Protein AF-A0ABD4VPP2-F1 (afdb_monomer_lite)

Foldseek 3Di:
DPWDWDDDPQWIWTRRDPAWIWIDHPNDIDIDGNVRVVVVVVVVVVVCCVPPDDCPPVNVVVVLVQLQVQCVVVVHPGRDPVSVVVVVVVVVVVVVVVVVPPPPDPPCPPVDDPDDDD

Sequence (118 aa):
MRPTKVIQDGIRITQEQPDNVVIEMNGSSITLTEENTELLRVMLYEAYRSKRWKRSRAEKSAKNKALWALAKAQGKKKPDAQTEKAYERMKEQAAEEISNIEIIIPDFQEMGIPDLLK

Organism: Bacteroides fragilis (NCBI:txid817)

Radius of gyration: 23.08 Å; chains: 1; bounding box: 46×49×55 Å

pLDDT: mean 74.8, std 16.5, range [36.06, 95.88]

Structure (mmCIF, N/CA/C/O backbone):
data_AF-A0ABD4VPP2-F1
#
_entry.id   AF-A0ABD4VPP2-F1
#
loop_
_atom_site.group_PDB
_atom_site.id
_atom_site.type_symbol
_atom_site.label_atom_id
_atom_site.label_alt_id
_atom_site.label_comp_id
_atom_site.label_asym_id
_atom_site.label_entity_id
_atom_site.label_seq_id
_atom_site.pdbx_PDB_ins_code
_atom_site.Cartn_x
_atom_site.Cartn_y
_atom_site.Cartn_z
_atom_site.occupancy
_atom_site.B_iso_or_equiv
_atom_site.auth_seq_id
_atom_site.auth_comp_id
_atom_site.auth_asym_id
_atom_site.auth_atom_id
_atom_site.pdbx_PDB_model_num
ATOM 1 N N . MET A 1 1 ? 6.295 12.264 -27.383 1.00 58.84 1 MET A N 1
ATOM 2 C CA . MET A 1 1 ? 6.091 12.230 -25.914 1.00 58.84 1 MET A CA 1
ATOM 3 C C . MET A 1 1 ? 7.080 13.176 -25.255 1.00 58.84 1 MET A C 1
ATOM 5 O O . MET A 1 1 ? 8.140 13.391 -25.826 1.00 58.84 1 MET A O 1
ATOM 9 N N . ARG A 1 2 ? 6.742 13.770 -24.102 1.00 61.38 2 ARG A N 1
ATOM 10 C CA . ARG A 1 2 ? 7.735 14.505 -23.303 1.00 61.38 2 ARG A CA 1
ATOM 11 C C . ARG A 1 2 ? 8.579 13.490 -22.526 1.00 61.38 2 ARG A C 1
ATOM 13 O O . ARG A 1 2 ? 7.990 12.530 -22.026 1.00 61.38 2 ARG A O 1
ATOM 20 N N . PRO A 1 3 ? 9.900 13.685 -22.420 1.00 68.94 3 PRO A N 1
ATOM 21 C CA . PRO A 1 3 ? 10.734 12.817 -21.606 1.00 68.94 3 PRO A CA 1
ATOM 22 C C . PRO A 1 3 ? 10.271 12.866 -20.145 1.00 68.94 3 PRO A C 1
ATOM 24 O O . PRO A 1 3 ? 9.981 13.943 -19.615 1.00 68.94 3 PRO A O 1
ATOM 27 N N . THR A 1 4 ? 10.166 11.699 -19.509 1.00 78.31 4 THR A N 1
ATOM 28 C CA . THR A 1 4 ? 9.710 11.568 -18.118 1.00 78.31 4 THR A CA 1
ATOM 29 C C . THR A 1 4 ? 10.905 11.293 -17.221 1.00 78.31 4 THR A C 1
ATOM 31 O O . THR A 1 4 ? 11.699 10.395 -17.490 1.00 78.31 4 THR A O 1
ATOM 34 N N . LYS A 1 5 ? 11.037 12.068 -16.143 1.00 84.19 5 LYS A N 1
ATOM 35 C CA . LYS A 1 5 ? 12.087 11.895 -15.141 1.00 84.19 5 LYS A CA 1
ATOM 36 C C . LYS A 1 5 ? 11.463 11.893 -13.755 1.00 84.19 5 LYS A C 1
ATOM 38 O O . LYS A 1 5 ? 10.820 12.865 -13.368 1.00 84.19 5 LYS A O 1
ATOM 43 N N . VAL A 1 6 ? 11.667 10.807 -13.021 1.00 80.62 6 VAL A N 1
ATOM 44 C CA . VAL A 1 6 ? 11.168 10.618 -11.656 1.00 80.62 6 VAL A CA 1
ATOM 45 C C . VAL A 1 6 ? 12.353 10.274 -10.764 1.00 80.62 6 VAL A C 1
ATOM 47 O O . VAL A 1 6 ? 13.184 9.450 -11.133 1.00 80.62 6 VAL A O 1
ATOM 50 N N . ILE A 1 7 ? 12.458 10.929 -9.609 1.00 85.06 7 ILE A N 1
ATOM 51 C CA . ILE A 1 7 ? 13.483 10.643 -8.600 1.00 85.06 7 ILE A CA 1
ATOM 52 C C . ILE A 1 7 ? 12.769 10.459 -7.270 1.00 85.06 7 ILE A C 1
ATOM 54 O O . ILE A 1 7 ? 12.064 11.364 -6.825 1.00 85.06 7 ILE A O 1
ATOM 58 N N . GLN A 1 8 ? 12.947 9.298 -6.653 1.00 75.44 8 GLN A N 1
ATOM 59 C CA . GLN A 1 8 ? 12.331 8.971 -5.376 1.00 75.44 8 GLN A CA 1
ATOM 60 C C . GLN A 1 8 ? 13.184 7.938 -4.632 1.00 75.44 8 GLN A C 1
ATOM 62 O O . GLN A 1 8 ? 13.629 6.970 -5.233 1.00 75.44 8 GLN A O 1
ATOM 67 N N . ASP A 1 9 ? 13.40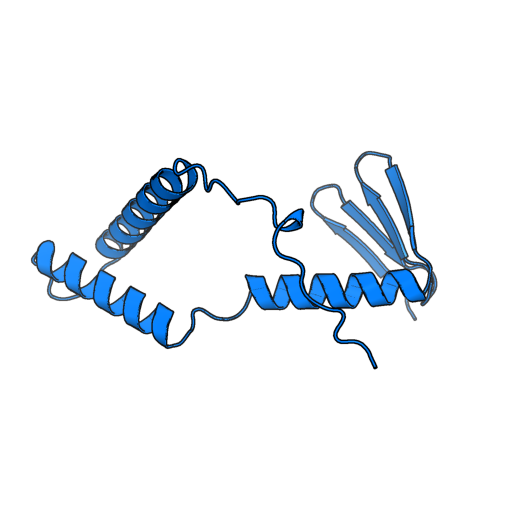6 8.143 -3.330 1.00 80.94 9 ASP A N 1
ATOM 68 C CA . ASP A 1 9 ? 14.045 7.169 -2.428 1.00 80.94 9 ASP A CA 1
ATOM 69 C C . ASP A 1 9 ? 15.399 6.617 -2.932 1.00 80.94 9 ASP A C 1
ATOM 71 O O . ASP A 1 9 ? 15.718 5.444 -2.768 1.00 80.94 9 ASP A O 1
ATOM 75 N N . GLY A 1 10 ? 16.208 7.468 -3.578 1.00 78.50 10 GLY A N 1
ATOM 76 C CA . GLY A 1 10 ? 17.509 7.079 -4.146 1.00 78.50 10 GLY A CA 1
ATOM 77 C C . GLY A 1 10 ? 17.432 6.333 -5.485 1.00 78.50 10 GLY A C 1
ATOM 78 O O . GLY A 1 10 ? 18.469 5.973 -6.041 1.00 78.50 10 GLY A O 1
ATOM 79 N N . ILE A 1 11 ? 16.227 6.147 -6.024 1.00 81.31 11 ILE A N 1
ATOM 80 C CA . ILE A 1 11 ? 15.962 5.570 -7.340 1.00 81.31 11 ILE A CA 1
ATOM 81 C C . ILE A 1 11 ? 15.663 6.703 -8.321 1.00 81.31 11 ILE A C 1
ATOM 83 O O . ILE A 1 11 ? 14.821 7.570 -8.066 1.00 81.31 11 ILE A O 1
ATOM 87 N N . ARG A 1 12 ? 16.336 6.696 -9.470 1.00 86.00 12 ARG A N 1
ATOM 88 C CA 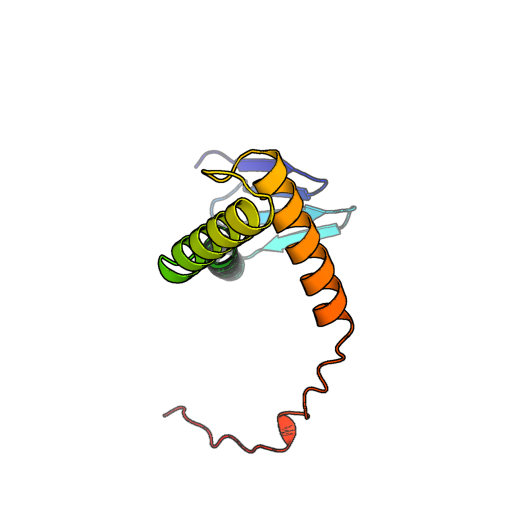. ARG A 1 12 ? 16.089 7.623 -10.574 1.00 86.00 12 ARG A CA 1
ATOM 89 C C . ARG A 1 12 ? 15.623 6.850 -11.798 1.00 86.00 12 ARG A C 1
ATOM 91 O O . ARG A 1 12 ? 16.295 5.939 -12.256 1.00 86.00 12 ARG A O 1
ATOM 98 N N . ILE A 1 13 ? 14.476 7.246 -12.334 1.00 86.06 13 ILE A N 1
ATOM 99 C CA . ILE A 1 13 ? 13.879 6.667 -13.535 1.00 86.06 13 ILE A CA 1
ATOM 100 C C . ILE A 1 13 ? 13.841 7.747 -14.608 1.00 86.06 13 ILE A C 1
ATOM 102 O O . ILE A 1 13 ? 13.307 8.838 -14.384 1.00 86.06 13 ILE A O 1
ATOM 106 N N . THR A 1 14 ? 14.409 7.452 -15.770 1.00 86.88 14 THR A N 1
ATOM 107 C CA . THR A 1 14 ? 14.421 8.345 -16.932 1.00 86.88 14 THR A CA 1
ATOM 108 C C . THR A 1 14 ? 13.905 7.627 -18.166 1.00 86.88 14 THR A C 1
ATOM 110 O O . THR A 1 14 ? 14.319 6.510 -18.459 1.00 86.88 14 THR A O 1
ATOM 113 N N . GLN A 1 15 ? 13.022 8.297 -18.899 1.00 81.50 15 GLN A N 1
ATOM 114 C CA . GLN A 1 15 ? 12.479 7.843 -20.171 1.00 81.50 15 GLN A CA 1
ATOM 115 C C . GLN A 1 15 ? 12.617 8.990 -21.173 1.00 81.50 15 GLN A C 1
ATOM 117 O O . GLN A 1 15 ? 11.856 9.957 -21.119 1.00 81.50 15 GLN A O 1
ATOM 122 N N . GLU A 1 16 ? 13.629 8.919 -22.037 1.00 73.31 16 GLU A N 1
ATOM 123 C CA . GLU A 1 16 ? 13.894 9.944 -23.060 1.00 73.31 16 GLU A CA 1
ATOM 124 C C . GLU A 1 16 ? 13.172 9.649 -24.380 1.00 73.31 16 GLU A C 1
ATOM 126 O O . GLU A 1 16 ? 12.695 10.563 -25.053 1.00 73.31 16 GLU A O 1
ATOM 131 N N . GLN A 1 17 ? 13.026 8.365 -24.701 1.00 68.06 17 GLN A N 1
ATOM 132 C CA . GLN A 1 17 ? 12.261 7.833 -25.827 1.00 68.06 17 GLN A CA 1
ATOM 133 C C . GLN A 1 17 ? 11.156 6.917 -25.286 1.00 68.06 17 GLN A C 1
ATOM 135 O O . GLN A 1 17 ? 11.305 6.407 -24.174 1.00 68.06 17 GLN A O 1
ATOM 140 N N . PRO A 1 18 ? 10.043 6.721 -26.017 1.00 64.94 18 PRO A N 1
ATOM 141 C CA . PRO A 1 18 ? 8.932 5.892 -25.541 1.00 64.94 18 PRO A CA 1
ATOM 142 C C . PRO A 1 18 ? 9.377 4.486 -25.101 1.00 64.94 18 PRO A C 1
ATOM 144 O O . PRO A 1 18 ? 8.823 3.971 -24.132 1.00 64.94 18 PRO A O 1
ATOM 147 N N . ASP A 1 19 ? 10.448 3.955 -25.693 1.00 68.50 19 ASP A N 1
ATOM 148 C CA . ASP A 1 19 ? 10.748 2.520 -25.630 1.00 68.50 19 ASP A CA 1
ATOM 149 C C . ASP A 1 19 ? 11.956 2.164 -24.744 1.00 68.50 19 ASP A C 1
ATOM 151 O O . ASP A 1 19 ? 12.219 0.989 -24.505 1.00 68.50 19 ASP A O 1
ATOM 155 N N . ASN A 1 20 ? 12.678 3.164 -24.219 1.00 74.06 20 ASN A N 1
ATOM 156 C CA . ASN A 1 20 ? 13.885 2.957 -23.413 1.00 74.06 20 ASN A CA 1
ATOM 157 C C . ASN A 1 20 ? 13.723 3.601 -22.032 1.00 74.06 20 ASN A C 1
ATOM 159 O O . ASN A 1 20 ? 13.841 4.822 -21.875 1.00 74.06 20 ASN A O 1
ATOM 163 N N . VAL A 1 21 ? 13.455 2.768 -21.025 1.00 82.75 21 VAL A N 1
ATOM 164 C CA . VAL A 1 21 ? 13.435 3.177 -19.616 1.00 82.75 21 VAL A CA 1
ATOM 165 C C . VAL A 1 21 ? 14.779 2.843 -18.985 1.00 82.75 21 VAL A C 1
ATOM 167 O O . VAL A 1 21 ? 15.228 1.699 -19.012 1.00 82.75 21 VAL A O 1
ATOM 170 N N . VAL A 1 22 ? 15.407 3.846 -18.380 1.00 85.50 22 VAL A N 1
ATOM 171 C CA . VAL A 1 22 ? 16.629 3.680 -17.591 1.00 85.50 22 VAL A CA 1
ATOM 172 C C . VAL A 1 22 ? 16.284 3.833 -16.118 1.00 85.50 22 VAL A C 1
ATOM 174 O O . VAL A 1 22 ? 15.652 4.817 -15.724 1.00 85.50 22 VAL A O 1
ATOM 177 N N . ILE A 1 23 ? 16.698 2.855 -15.315 1.00 85.38 23 ILE A N 1
ATOM 178 C CA . ILE A 1 23 ? 16.539 2.854 -13.860 1.00 85.38 23 ILE A CA 1
ATOM 179 C C . ILE A 1 23 ? 17.930 2.886 -13.236 1.00 85.38 23 ILE A C 1
ATOM 181 O O . ILE A 1 23 ? 18.746 1.997 -13.472 1.00 85.38 23 ILE A O 1
ATOM 185 N N . GLU A 1 24 ? 18.189 3.906 -12.429 1.00 87.75 24 GLU A N 1
ATOM 186 C CA . GLU A 1 24 ? 19.434 4.111 -11.697 1.00 87.75 24 GLU A CA 1
ATOM 187 C C . GLU A 1 24 ? 19.171 3.992 -10.192 1.00 87.75 24 GLU A C 1
ATOM 189 O O . GLU A 1 24 ? 18.245 4.610 -9.662 1.00 87.75 24 GLU A O 1
ATOM 194 N N . MET A 1 25 ? 20.002 3.225 -9.488 1.00 84.88 25 MET A N 1
ATOM 195 C CA . MET A 1 25 ? 19.971 3.103 -8.030 1.00 84.88 25 MET A CA 1
ATOM 196 C C . MET A 1 25 ? 21.380 2.802 -7.516 1.00 84.88 25 MET A C 1
ATOM 198 O O . MET A 1 25 ? 22.051 1.905 -8.022 1.00 84.88 25 MET A O 1
ATOM 202 N N . ASN A 1 26 ? 21.836 3.536 -6.496 1.00 84.44 26 ASN A N 1
ATOM 203 C CA . ASN A 1 26 ? 23.130 3.311 -5.830 1.00 84.44 26 ASN A CA 1
ATOM 204 C C . ASN A 1 26 ? 24.339 3.223 -6.792 1.00 84.44 26 ASN A C 1
ATOM 206 O O . ASN A 1 26 ? 25.238 2.409 -6.599 1.00 84.44 26 ASN A O 1
ATOM 210 N N . GLY A 1 27 ? 24.351 4.031 -7.857 1.00 81.38 27 GLY A N 1
ATOM 211 C CA . GLY A 1 27 ? 25.426 4.042 -8.861 1.00 81.38 27 GLY A CA 1
ATOM 21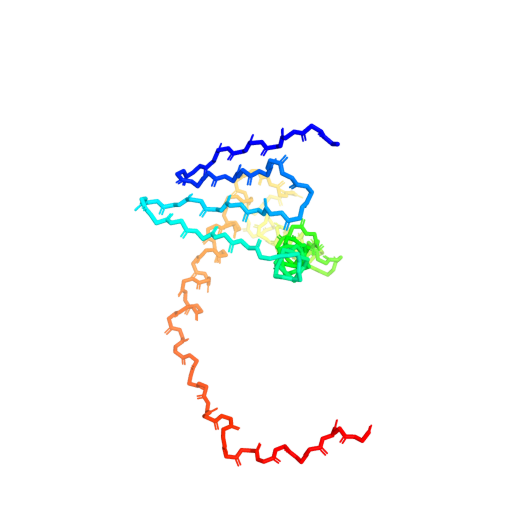2 C C . GLY A 1 27 ? 25.375 2.900 -9.884 1.00 81.38 27 GLY A C 1
ATOM 213 O O . GLY A 1 27 ? 26.168 2.897 -10.820 1.00 81.38 27 GLY A O 1
ATOM 214 N N . SER A 1 28 ? 24.434 1.963 -9.748 1.00 83.38 28 SER A N 1
ATOM 215 C CA . SER A 1 28 ? 24.123 0.963 -10.771 1.00 83.38 28 SER A CA 1
ATOM 216 C C . SER A 1 28 ? 22.997 1.468 -11.668 1.00 83.38 28 SER A C 1
ATOM 218 O O . SER A 1 28 ? 22.081 2.142 -11.195 1.00 83.38 28 SER A O 1
ATOM 220 N N . SER A 1 29 ? 23.052 1.132 -12.955 1.00 86.62 29 SER A N 1
ATOM 221 C CA . SER A 1 29 ? 21.995 1.463 -13.910 1.00 86.62 29 SER A CA 1
ATOM 222 C C . SER A 1 29 ? 21.618 0.246 -14.742 1.00 86.62 29 SER A C 1
ATOM 224 O O . SER A 1 29 ? 22.466 -0.588 -15.062 1.00 86.62 29 SER A O 1
ATOM 226 N N . ILE A 1 30 ? 20.337 0.145 -15.079 1.00 85.12 30 ILE A N 1
ATOM 227 C CA . ILE A 1 30 ? 19.821 -0.824 -16.038 1.00 85.12 30 ILE A CA 1
ATOM 228 C C . ILE A 1 30 ? 19.024 -0.081 -17.104 1.00 85.12 30 ILE A C 1
ATOM 230 O O . ILE A 1 30 ? 18.213 0.791 -16.792 1.00 85.12 30 ILE A O 1
ATOM 234 N N . THR A 1 31 ? 19.276 -0.429 -18.363 1.00 87.69 31 THR A N 1
ATOM 235 C CA . THR A 1 31 ? 18.489 0.038 -19.508 1.00 87.69 31 THR A CA 1
ATOM 236 C C . THR A 1 31 ? 17.563 -1.089 -19.932 1.00 87.69 31 THR A C 1
ATOM 238 O O . THR A 1 31 ? 18.020 -2.204 -20.179 1.00 87.69 31 THR A O 1
ATOM 241 N N . LEU A 1 32 ? 16.266 -0.811 -19.974 1.00 83.88 32 LEU A N 1
ATOM 242 C CA . LEU A 1 32 ? 15.243 -1.780 -20.341 1.00 83.88 32 LEU A CA 1
ATOM 243 C C . LEU A 1 32 ? 14.904 -1.649 -21.823 1.00 83.88 32 LEU A C 1
ATOM 245 O O . LEU A 1 32 ? 14.790 -0.539 -22.337 1.00 83.88 32 LEU A O 1
ATOM 249 N N . THR A 1 33 ? 14.721 -2.794 -22.480 1.00 84.94 33 THR A N 1
ATOM 250 C CA . THR A 1 33 ? 14.090 -2.876 -23.802 1.00 84.94 33 THR A CA 1
ATOM 251 C C . THR A 1 33 ? 12.583 -2.631 -23.683 1.00 84.94 33 THR A C 1
ATOM 253 O O . THR A 1 33 ? 12.026 -2.651 -22.580 1.00 84.94 33 THR A O 1
ATOM 256 N N . GLU A 1 34 ? 11.903 -2.452 -24.813 1.00 81.44 34 GLU A N 1
ATOM 257 C CA . GLU A 1 34 ? 10.448 -2.270 -24.871 1.00 81.44 34 GLU A CA 1
ATOM 258 C C . GLU A 1 34 ? 9.691 -3.429 -24.193 1.00 81.44 34 GLU A C 1
ATOM 260 O O . GLU A 1 34 ? 8.900 -3.207 -23.275 1.00 81.44 34 GLU A O 1
ATOM 265 N N . GLU A 1 35 ? 10.014 -4.676 -24.556 1.00 81.94 35 GLU A N 1
ATOM 266 C CA . GLU A 1 35 ? 9.388 -5.879 -23.984 1.00 81.94 35 GLU A CA 1
ATOM 267 C C . GLU A 1 35 ? 9.585 -5.967 -22.463 1.00 81.94 35 GLU A C 1
ATOM 269 O O . GLU A 1 35 ? 8.641 -6.216 -21.709 1.00 81.94 35 GLU A O 1
ATOM 274 N N . ASN A 1 36 ? 10.805 -5.695 -21.989 1.00 83.94 36 ASN A N 1
ATOM 275 C CA . ASN A 1 36 ? 11.127 -5.732 -20.563 1.00 83.94 36 ASN A CA 1
ATOM 276 C C . ASN A 1 36 ? 10.436 -4.604 -19.786 1.00 83.94 36 ASN A C 1
ATOM 278 O O . ASN A 1 36 ? 10.077 -4.779 -18.620 1.00 83.94 36 ASN A O 1
ATOM 282 N N . THR A 1 37 ? 10.233 -3.453 -20.428 1.00 82.94 37 THR A N 1
ATOM 283 C CA . THR A 1 37 ? 9.520 -2.313 -19.847 1.00 82.94 37 THR A CA 1
ATOM 284 C C . THR A 1 37 ? 8.047 -2.649 -19.645 1.00 82.94 37 THR A C 1
ATOM 286 O O . THR A 1 37 ? 7.509 -2.383 -18.567 1.00 82.94 37 THR A O 1
ATOM 289 N N . GLU A 1 38 ? 7.402 -3.277 -20.630 1.00 83.19 38 GLU A N 1
ATOM 290 C CA . GLU A 1 38 ? 5.996 -3.673 -20.513 1.00 83.19 38 GLU A CA 1
ATOM 291 C C . GLU A 1 38 ? 5.815 -4.789 -19.476 1.00 83.19 38 GLU A C 1
ATOM 293 O O . GLU A 1 38 ? 4.925 -4.701 -18.627 1.00 83.19 38 GLU A O 1
ATOM 298 N N . LEU A 1 39 ? 6.715 -5.780 -19.447 1.00 84.12 39 LEU A N 1
ATOM 299 C CA . LEU A 1 39 ? 6.707 -6.817 -18.412 1.00 84.12 39 LEU A CA 1
ATOM 300 C C . LEU A 1 39 ? 6.838 -6.211 -17.006 1.00 84.12 39 LEU A C 1
ATOM 302 O O . LEU A 1 39 ? 6.037 -6.514 -16.117 1.00 84.12 39 LEU A O 1
ATOM 306 N N . LEU A 1 40 ? 7.801 -5.305 -16.806 1.00 83.69 40 LEU A N 1
ATOM 307 C CA . LEU A 1 40 ? 7.984 -4.614 -15.531 1.00 83.69 40 LEU A CA 1
ATOM 308 C C . LEU A 1 40 ? 6.742 -3.796 -15.157 1.00 83.69 40 LEU A C 1
ATOM 310 O O . LEU A 1 40 ? 6.331 -3.783 -13.996 1.00 83.69 40 LEU A O 1
ATOM 314 N N . ARG A 1 41 ? 6.115 -3.133 -16.131 1.00 82.69 41 ARG A N 1
ATOM 315 C CA . ARG A 1 41 ? 4.893 -2.353 -15.928 1.00 82.69 41 ARG A CA 1
ATOM 316 C C . ARG A 1 41 ? 3.742 -3.225 -15.435 1.00 82.69 41 ARG A C 1
ATOM 318 O O . ARG A 1 41 ? 3.066 -2.831 -14.483 1.00 82.69 41 ARG A O 1
ATOM 325 N N . VAL A 1 42 ? 3.548 -4.403 -16.030 1.00 81.44 42 VAL A N 1
ATOM 326 C CA . VAL A 1 42 ? 2.536 -5.381 -15.601 1.00 81.44 42 VAL A CA 1
ATOM 327 C C . VAL A 1 42 ? 2.835 -5.877 -14.189 1.00 81.44 42 VAL A C 1
ATOM 329 O O . VAL A 1 42 ? 1.967 -5.773 -13.323 1.00 81.44 42 VAL A O 1
ATOM 332 N N . MET A 1 43 ? 4.069 -6.309 -13.910 1.00 79.69 43 MET A N 1
ATOM 333 C CA . MET A 1 43 ? 4.462 -6.795 -12.580 1.00 79.69 43 MET A CA 1
ATOM 334 C C . MET A 1 43 ? 4.272 -5.731 -11.492 1.00 79.69 43 MET A C 1
ATOM 336 O O . MET A 1 43 ? 3.732 -6.015 -10.422 1.00 79.69 43 MET A O 1
ATOM 340 N N . LEU A 1 44 ? 4.679 -4.485 -11.757 1.00 81.00 44 LEU A N 1
ATOM 341 C CA . LEU A 1 44 ? 4.501 -3.375 -10.821 1.00 81.00 44 LEU A CA 1
ATOM 342 C C . LEU A 1 44 ? 3.029 -3.010 -10.647 1.00 81.00 44 LEU A C 1
ATOM 344 O O . LEU A 1 44 ? 2.612 -2.698 -9.532 1.00 81.00 44 LEU A O 1
ATOM 348 N N . TYR A 1 45 ? 2.231 -3.063 -11.714 1.00 78.56 45 TYR A N 1
ATOM 349 C CA . TYR A 1 45 ? 0.795 -2.828 -11.631 1.00 78.56 45 TYR A CA 1
ATOM 350 C C . TYR A 1 45 ? 0.097 -3.913 -10.808 1.00 78.56 45 TYR A C 1
ATOM 352 O O . TYR A 1 45 ? -0.715 -3.585 -9.944 1.00 78.56 45 TYR A O 1
ATOM 360 N N . GLU A 1 46 ? 0.438 -5.185 -11.003 1.00 75.06 46 GLU A N 1
ATOM 361 C CA . GLU A 1 46 ? -0.081 -6.301 -10.211 1.00 75.06 46 GLU A CA 1
ATOM 362 C C . GLU A 1 46 ? 0.358 -6.228 -8.748 1.00 75.06 46 GLU A C 1
ATOM 364 O O . GLU A 1 46 ? -0.480 -6.365 -7.857 1.00 75.06 46 GLU A O 1
ATOM 369 N N . ALA A 1 47 ? 1.630 -5.924 -8.478 1.00 72.62 47 ALA A N 1
ATOM 370 C CA . ALA A 1 47 ? 2.145 -5.721 -7.124 1.00 72.62 47 ALA A CA 1
ATOM 371 C C . ALA A 1 47 ? 1.494 -4.509 -6.432 1.00 72.62 47 ALA A C 1
ATOM 373 O O . ALA A 1 47 ? 1.148 -4.552 -5.250 1.00 72.62 47 ALA A O 1
ATOM 374 N N . TYR A 1 48 ? 1.276 -3.418 -7.167 1.00 69.12 48 TYR A N 1
ATOM 375 C CA . TYR A 1 48 ? 0.533 -2.261 -6.679 1.00 69.12 48 TYR A CA 1
ATOM 376 C C . TYR A 1 48 ? -0.923 -2.629 -6.387 1.00 69.12 48 TYR A C 1
ATOM 378 O O . TYR A 1 48 ? -1.464 -2.254 -5.346 1.00 69.12 48 TYR A O 1
ATOM 386 N N . ARG A 1 49 ? -1.565 -3.391 -7.276 1.00 64.19 49 ARG A N 1
ATOM 387 C CA . ARG A 1 49 ? -2.949 -3.844 -7.118 1.00 64.19 49 ARG A CA 1
ATOM 388 C C . ARG A 1 49 ? -3.095 -4.785 -5.922 1.00 64.19 49 ARG A C 1
ATOM 390 O O . ARG A 1 49 ? -4.044 -4.621 -5.160 1.00 64.19 49 ARG A O 1
ATOM 397 N N . SER A 1 50 ? -2.147 -5.700 -5.716 1.00 66.31 50 SER A N 1
ATOM 398 C CA . SER A 1 50 ? -2.138 -6.645 -4.595 1.00 66.31 50 SER A CA 1
ATOM 399 C C . SER A 1 50 ? -1.852 -5.964 -3.255 1.00 66.31 50 SER A C 1
ATOM 401 O O . SER A 1 50 ? -2.462 -6.327 -2.250 1.00 66.31 50 SER A O 1
ATOM 403 N N . LYS A 1 51 ? -1.006 -4.921 -3.225 1.00 59.72 51 LYS A N 1
ATOM 404 C CA . LYS A 1 51 ? -0.709 -4.168 -1.993 1.00 59.72 51 LYS A CA 1
ATOM 405 C C . LYS A 1 51 ? -1.691 -3.034 -1.682 1.00 59.72 51 LYS A C 1
ATOM 407 O O . LYS A 1 51 ? -1.837 -2.688 -0.510 1.00 59.72 51 LYS A O 1
ATOM 412 N N . ARG A 1 52 ? -2.352 -2.417 -2.674 1.00 48.25 52 ARG A N 1
ATOM 413 C CA . ARG A 1 52 ? -3.049 -1.126 -2.478 1.00 48.25 52 ARG A CA 1
ATOM 414 C C . ARG A 1 52 ? -4.584 -1.146 -2.539 1.00 48.25 52 ARG A C 1
ATOM 416 O O . ARG A 1 52 ? -5.175 -0.146 -2.144 1.00 48.25 52 ARG A O 1
ATOM 423 N N . TRP A 1 53 ? -5.269 -2.239 -2.901 1.00 42.94 53 TRP A N 1
ATOM 424 C CA . TRP A 1 53 ? -6.749 -2.318 -2.858 1.00 42.94 53 TRP A CA 1
ATOM 425 C C . TRP A 1 53 ? -7.229 -3.779 -2.766 1.00 42.94 53 TRP A C 1
ATOM 427 O O . TRP A 1 53 ? -7.026 -4.537 -3.694 1.00 42.94 53 TRP A O 1
ATOM 437 N N . LYS A 1 54 ? -7.940 -4.286 -1.756 1.00 52.34 54 LYS A N 1
ATOM 438 C CA . LYS A 1 54 ? -8.819 -3.724 -0.726 1.00 52.34 54 LYS A CA 1
ATOM 439 C C . LYS A 1 54 ? -8.718 -4.677 0.470 1.00 52.34 54 LYS A C 1
ATOM 441 O O . LYS A 1 54 ? -8.755 -5.879 0.233 1.00 52.34 54 LYS A O 1
ATOM 446 N N . ARG A 1 55 ? -8.767 -4.185 1.722 1.00 56.50 55 ARG A N 1
ATOM 447 C CA . ARG A 1 55 ? -9.327 -5.040 2.786 1.00 56.50 55 ARG A CA 1
ATOM 448 C C . ARG A 1 55 ? -10.646 -5.565 2.238 1.00 56.50 55 ARG A C 1
ATOM 450 O O . ARG A 1 55 ? -11.527 -4.740 1.941 1.00 56.50 55 ARG A O 1
ATOM 457 N N . SER A 1 56 ? -10.749 -6.874 2.021 1.00 70.62 56 SER A N 1
ATOM 458 C CA . SER A 1 56 ? -11.974 -7.483 1.518 1.00 70.62 56 SER A CA 1
ATOM 459 C C . SER A 1 56 ? -13.149 -7.046 2.402 1.00 70.62 56 SER A C 1
ATOM 461 O O . SER A 1 56 ? -12.973 -6.623 3.551 1.00 70.62 56 SER A O 1
ATOM 463 N N . ARG A 1 57 ? -14.387 -7.105 1.895 1.00 75.69 57 ARG A N 1
ATOM 464 C CA . ARG A 1 57 ? -15.563 -6.840 2.748 1.00 75.69 57 ARG A CA 1
ATOM 465 C C . ARG A 1 57 ? -15.504 -7.700 4.021 1.00 75.69 57 ARG A C 1
ATOM 467 O O . ARG A 1 57 ? -15.845 -7.207 5.096 1.00 75.69 57 ARG A O 1
ATOM 474 N N . ALA A 1 58 ? -14.997 -8.927 3.886 1.00 79.56 58 ALA A N 1
ATOM 475 C CA . ALA A 1 58 ? -14.705 -9.838 4.982 1.00 79.56 58 ALA A CA 1
ATOM 476 C C . ALA A 1 58 ? -13.658 -9.267 5.953 1.00 79.56 58 ALA A C 1
ATOM 478 O O . ALA A 1 58 ? -13.960 -9.139 7.132 1.00 79.56 58 ALA A O 1
ATOM 479 N N . GLU A 1 59 ? -12.489 -8.820 5.490 1.00 78.62 59 GLU A N 1
ATOM 480 C CA . GLU A 1 59 ? -11.460 -8.225 6.361 1.00 78.62 59 GLU A CA 1
ATOM 481 C C . GLU A 1 59 ? -11.919 -6.943 7.062 1.00 78.62 59 GLU A C 1
ATOM 483 O O . GLU A 1 59 ? -11.600 -6.723 8.230 1.00 78.62 59 GLU A O 1
ATOM 488 N N . LYS A 1 60 ? -12.689 -6.082 6.384 1.00 83.56 60 LYS A N 1
ATOM 489 C CA . LYS A 1 60 ? -13.277 -4.892 7.022 1.00 83.56 60 LYS A CA 1
ATOM 490 C C . LYS A 1 60 ? -14.279 -5.285 8.103 1.00 83.56 60 LYS A C 1
ATOM 492 O O . LYS A 1 60 ? -14.268 -4.707 9.187 1.00 83.56 60 LYS A O 1
ATOM 497 N N . SER A 1 61 ? -15.133 -6.267 7.812 1.00 84.88 61 SER A N 1
ATOM 498 C CA . SER A 1 61 ? -16.102 -6.794 8.773 1.00 84.88 61 SER A CA 1
ATOM 499 C C . SER A 1 61 ? -15.405 -7.438 9.973 1.00 84.88 61 SER A C 1
ATOM 501 O O . SER A 1 61 ? -15.756 -7.133 11.110 1.00 84.88 61 SER A O 1
ATOM 503 N N . ALA A 1 62 ? -14.364 -8.238 9.734 1.00 86.31 62 ALA A N 1
ATOM 504 C CA . ALA A 1 62 ? -13.551 -8.865 10.768 1.00 86.31 62 ALA A CA 1
ATOM 505 C C . ALA A 1 62 ? -12.847 -7.820 11.643 1.00 86.31 62 ALA A C 1
ATOM 507 O O . ALA A 1 62 ? -12.954 -7.892 12.868 1.00 86.31 62 ALA A O 1
ATOM 508 N N . LYS A 1 63 ? -12.221 -6.793 11.041 1.00 88.62 63 LYS A N 1
ATOM 509 C CA . LYS A 1 63 ? -11.634 -5.672 11.794 1.00 88.62 63 LYS A CA 1
ATOM 510 C C . LYS A 1 63 ? -12.684 -4.973 12.657 1.00 88.62 63 LYS A C 1
ATOM 512 O O . LYS A 1 63 ? -12.449 -4.767 13.842 1.00 88.62 63 LYS A O 1
ATOM 517 N N . ASN A 1 64 ? -13.852 -4.645 12.103 1.00 91.12 64 ASN A N 1
ATOM 518 C CA . ASN A 1 64 ? -14.911 -3.994 12.875 1.00 91.12 64 ASN A CA 1
ATOM 519 C C . ASN A 1 64 ? -15.407 -4.879 14.025 1.00 91.12 64 ASN A C 1
ATOM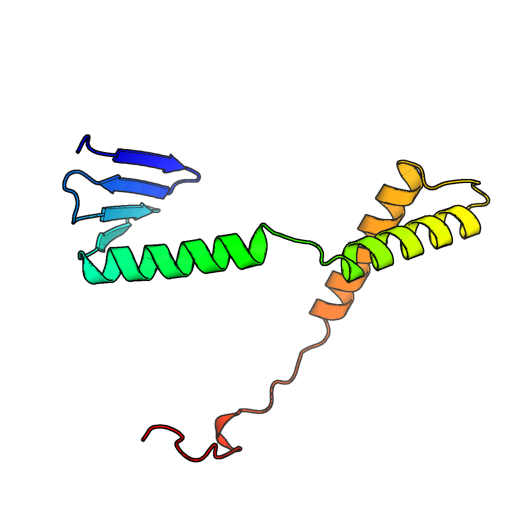 521 O O . ASN A 1 64 ? -15.572 -4.384 15.136 1.00 91.12 64 ASN A O 1
ATOM 525 N N . LYS A 1 65 ? -15.597 -6.183 13.796 1.00 93.19 65 LYS A N 1
ATOM 526 C CA . LYS A 1 65 ? -16.002 -7.128 14.845 1.00 93.19 65 LYS A CA 1
ATOM 527 C C . LYS A 1 65 ? -14.962 -7.197 15.968 1.00 93.19 65 LYS A C 1
ATOM 529 O O . LYS A 1 65 ? -15.341 -7.157 17.135 1.00 93.19 65 LYS A O 1
ATOM 534 N N . ALA A 1 66 ? -13.674 -7.231 15.622 1.00 91.56 66 ALA A N 1
ATOM 535 C CA . ALA A 1 66 ? -12.579 -7.212 16.589 1.00 91.56 66 ALA A CA 1
ATOM 536 C C . ALA A 1 66 ? -12.545 -5.903 17.394 1.00 91.56 66 ALA A C 1
ATOM 538 O O . ALA A 1 66 ? -12.475 -5.942 18.618 1.00 91.56 66 ALA A O 1
ATOM 539 N N . LEU A 1 67 ? -12.687 -4.748 16.735 1.00 93.50 67 LEU A N 1
ATOM 540 C CA . LEU A 1 67 ? -12.747 -3.445 17.407 1.00 93.50 67 LEU A CA 1
ATOM 541 C C . LEU A 1 67 ? -13.932 -3.346 18.375 1.00 93.50 67 LEU A C 1
ATOM 543 O O . LEU A 1 67 ? -13.772 -2.867 19.494 1.00 93.50 67 LEU A O 1
ATOM 547 N N . TRP A 1 68 ? -15.111 -3.825 17.975 1.00 95.88 68 TRP A N 1
ATOM 548 C CA . TRP A 1 68 ? -16.292 -3.852 18.841 1.00 95.88 68 TRP A CA 1
ATOM 549 C C . TRP A 1 68 ? -16.128 -4.801 20.032 1.00 95.88 68 TRP A C 1
ATOM 551 O O . TRP A 1 68 ? -16.522 -4.453 21.144 1.00 95.88 68 TRP A O 1
ATOM 561 N N . ALA A 1 69 ? -15.520 -5.972 19.827 1.00 94.56 69 ALA A N 1
ATOM 562 C CA . ALA A 1 69 ? -15.217 -6.908 20.906 1.00 94.56 69 ALA A CA 1
ATOM 563 C C . ALA A 1 69 ? -14.210 -6.315 21.906 1.00 94.56 69 ALA A C 1
ATOM 565 O O . ALA A 1 69 ? -14.441 -6.382 23.113 1.00 94.56 69 ALA A O 1
ATOM 566 N N . LEU A 1 70 ? -13.149 -5.668 21.413 1.00 93.31 70 LEU A N 1
ATOM 567 C CA . LEU A 1 70 ? -12.159 -4.980 22.243 1.00 93.31 70 LEU A CA 1
ATOM 568 C C . LEU A 1 70 ? -12.779 -3.815 23.019 1.00 93.31 70 LEU A C 1
ATOM 570 O O . LEU A 1 70 ? -12.554 -3.695 24.219 1.00 93.31 70 LEU A O 1
ATOM 574 N N . ALA A 1 71 ? -13.609 -2.994 22.372 1.00 93.88 71 ALA A N 1
ATOM 575 C CA . ALA A 1 71 ? -14.331 -1.914 23.043 1.00 93.88 71 ALA A CA 1
ATOM 576 C C . ALA A 1 71 ? -15.226 -2.457 24.167 1.00 93.88 71 ALA A C 1
ATOM 578 O O . ALA A 1 71 ? -15.203 -1.931 25.278 1.00 93.88 71 ALA A O 1
ATOM 579 N N . LYS A 1 72 ? -15.958 -3.549 23.906 1.00 94.19 72 LYS A N 1
ATOM 580 C CA . LYS A 1 72 ? -16.810 -4.208 24.903 1.00 94.19 72 LYS A CA 1
ATOM 581 C C . LYS A 1 72 ? -15.996 -4.748 26.082 1.00 94.19 72 LYS A C 1
ATOM 583 O O . LYS A 1 72 ? -16.398 -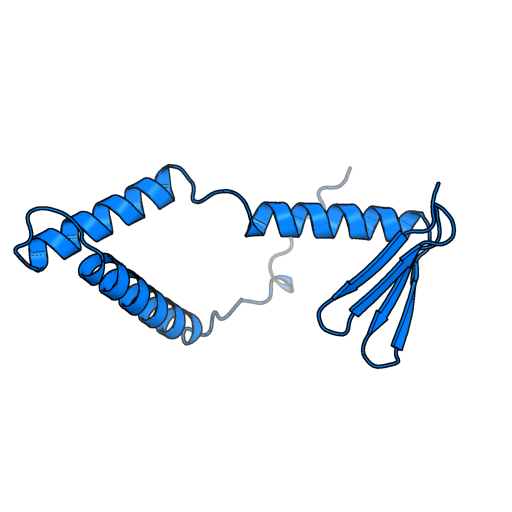4.543 27.222 1.00 94.19 72 LYS A O 1
ATOM 588 N N . ALA A 1 73 ? -14.855 -5.387 25.822 1.00 91.88 73 ALA A N 1
ATOM 589 C CA . ALA A 1 73 ? -13.945 -5.865 26.865 1.00 91.88 73 ALA A CA 1
ATOM 590 C C . ALA A 1 73 ? -13.365 -4.713 27.708 1.00 91.88 73 ALA A C 1
ATOM 592 O O . ALA A 1 73 ? -13.144 -4.870 28.902 1.00 91.88 73 ALA A O 1
ATOM 593 N N . GLN A 1 74 ? -13.190 -3.534 27.105 1.00 90.12 74 GLN A N 1
ATOM 594 C CA . GLN A 1 74 ? -12.778 -2.299 27.780 1.00 90.12 74 GLN A CA 1
ATOM 595 C C . GLN A 1 74 ? -13.935 -1.570 28.498 1.00 90.12 74 GLN A C 1
ATOM 597 O O . GLN A 1 74 ? -13.726 -0.478 29.022 1.00 90.12 74 GLN A O 1
ATOM 602 N N . GLY A 1 75 ? -15.161 -2.111 28.493 1.00 91.81 75 GLY A N 1
ATOM 603 C CA . GLY A 1 75 ? -16.344 -1.467 29.083 1.00 91.81 75 GLY A CA 1
ATOM 604 C C . GLY A 1 75 ? -16.881 -0.267 28.288 1.00 91.81 75 GLY A C 1
ATOM 605 O O . GLY A 1 75 ? -17.708 0.495 28.789 1.00 91.81 75 GLY A O 1
ATOM 606 N N . LYS A 1 76 ? -16.431 -0.076 27.042 1.00 91.50 76 LYS A N 1
ATOM 607 C CA . LYS A 1 76 ? -16.814 1.050 26.181 1.00 91.50 76 LYS A CA 1
ATOM 608 C C . LYS A 1 76 ? -18.032 0.701 25.326 1.00 91.50 76 LYS A C 1
ATOM 610 O O . LYS A 1 76 ? -18.169 -0.409 24.817 1.00 91.50 76 LYS A O 1
ATOM 615 N N . LYS A 1 77 ? -18.900 1.693 25.097 1.00 89.62 77 LYS A N 1
ATOM 616 C CA . LYS A 1 77 ? -20.084 1.554 24.224 1.00 89.62 77 LYS A CA 1
ATOM 617 C C . LYS A 1 77 ? -19.750 1.511 22.731 1.00 89.62 77 LYS A C 1
ATOM 619 O O . LYS A 1 77 ? -20.589 1.076 21.954 1.00 89.62 77 LYS A O 1
ATOM 624 N N . LYS A 1 78 ? -18.580 2.004 22.320 1.00 91.19 78 LYS A N 1
ATOM 625 C CA . LYS A 1 78 ? -18.114 2.004 20.928 1.00 91.19 78 LYS A CA 1
ATOM 626 C C . LYS A 1 78 ? -16.583 2.037 20.876 1.00 91.19 78 LYS A C 1
ATOM 628 O O . LYS A 1 78 ? -15.980 2.510 21.842 1.00 91.19 78 LYS A O 1
ATOM 633 N N . PRO A 1 79 ? -15.964 1.577 19.776 1.00 91.25 79 PRO A N 1
ATOM 634 C CA . PRO A 1 79 ? -14.528 1.722 19.572 1.00 91.25 79 PRO A CA 1
ATOM 635 C C . PRO A 1 79 ? -14.130 3.198 19.528 1.00 91.25 79 PRO A C 1
ATOM 637 O O . PRO A 1 79 ? -14.813 4.012 18.901 1.00 91.25 79 PRO A O 1
ATOM 640 N N . ASP A 1 80 ? -13.027 3.532 20.188 1.00 91.56 80 ASP A N 1
ATOM 641 C CA . ASP A 1 80 ? -12.396 4.848 20.129 1.00 91.56 80 ASP A CA 1
ATOM 642 C C . ASP A 1 80 ? -10.934 4.737 19.668 1.00 91.56 80 ASP A C 1
ATOM 644 O O . ASP A 1 80 ? -10.424 3.646 19.400 1.00 91.56 80 ASP A O 1
ATOM 648 N N . ALA A 1 81 ? -10.239 5.873 19.581 1.00 92.12 81 ALA A N 1
ATOM 649 C CA . ALA A 1 81 ? -8.850 5.918 19.123 1.00 92.12 81 ALA A CA 1
ATOM 650 C C . ALA A 1 81 ? -7.898 5.064 19.985 1.00 92.12 81 ALA A C 1
ATOM 652 O O . ALA A 1 81 ? -6.879 4.574 19.497 1.00 92.12 81 ALA A O 1
ATOM 653 N N . GLN A 1 82 ? -8.217 4.860 21.266 1.00 90.94 82 GLN A N 1
ATOM 654 C CA . GLN A 1 82 ? -7.430 4.004 22.148 1.00 90.94 82 GLN A CA 1
ATOM 655 C C . GLN A 1 82 ? -7.697 2.521 21.857 1.00 90.94 82 GLN A C 1
ATOM 657 O O . GLN A 1 82 ? -6.757 1.728 21.841 1.00 90.94 82 GLN A O 1
ATOM 662 N N . THR A 1 83 ? -8.949 2.145 21.576 1.00 89.44 83 THR A N 1
ATOM 663 C CA . THR A 1 83 ? -9.308 0.792 21.124 1.00 89.44 83 THR A CA 1
ATOM 664 C C . THR A 1 83 ? -8.640 0.450 19.787 1.00 89.44 83 THR A C 1
ATOM 666 O O . THR A 1 83 ? -8.144 -0.663 19.625 1.00 89.44 83 THR A O 1
ATOM 669 N N . GLU A 1 84 ? -8.556 1.400 18.852 1.00 89.81 84 GLU A N 1
ATOM 670 C CA . GLU A 1 84 ? -7.853 1.196 17.577 1.00 89.81 84 GLU A CA 1
ATOM 671 C C . GLU A 1 84 ? -6.346 0.997 17.757 1.00 89.81 84 GLU A C 1
ATOM 673 O O . GLU A 1 84 ? -5.784 0.063 17.188 1.00 89.81 84 GLU A O 1
ATOM 678 N N . LYS A 1 85 ? -5.693 1.816 18.594 1.00 91.25 85 LYS A N 1
ATOM 679 C CA . LYS A 1 85 ? -4.267 1.639 18.914 1.00 91.25 85 LYS A CA 1
ATOM 680 C C . LYS A 1 85 ? -3.985 0.296 19.589 1.00 91.25 85 LYS A C 1
ATOM 682 O O . LYS A 1 85 ? -2.970 -0.325 19.295 1.00 91.25 85 LYS A O 1
ATOM 687 N N . ALA A 1 86 ? -4.869 -0.157 20.478 1.00 89.31 86 ALA A N 1
ATOM 688 C CA . ALA A 1 86 ? -4.744 -1.469 21.111 1.00 89.31 86 ALA A CA 1
ATOM 689 C C . ALA A 1 86 ? -4.870 -2.611 20.088 1.00 89.31 86 ALA A C 1
ATOM 691 O O . ALA A 1 86 ? -4.081 -3.549 20.124 1.00 89.31 86 ALA A O 1
ATOM 692 N N . TYR A 1 87 ? -5.815 -2.503 19.148 1.00 90.00 87 TYR A N 1
ATOM 693 C CA . TYR A 1 87 ? -5.984 -3.475 18.067 1.00 90.00 87 TYR A CA 1
ATOM 694 C C . TYR A 1 87 ? -4.746 -3.577 17.166 1.00 90.00 87 TYR A C 1
ATOM 696 O O . TYR A 1 87 ? -4.317 -4.687 16.867 1.00 90.00 87 TYR A O 1
ATOM 704 N N . GLU A 1 88 ? -4.162 -2.450 16.743 1.00 88.50 88 GLU A N 1
ATOM 705 C CA . GLU A 1 88 ? -2.969 -2.484 15.881 1.00 88.50 88 GLU A CA 1
ATOM 706 C C . GLU A 1 88 ? -1.753 -3.068 16.629 1.00 88.50 88 GLU A C 1
ATOM 708 O O . GLU A 1 88 ? -1.078 -3.922 16.067 1.00 88.50 88 GLU A O 1
ATOM 713 N N . ARG A 1 89 ? -1.550 -2.754 17.922 1.00 87.94 89 ARG A N 1
ATOM 714 C CA . ARG A 1 89 ? -0.489 -3.386 18.738 1.00 87.94 89 ARG A CA 1
ATOM 715 C C . ARG A 1 89 ? -0.640 -4.904 18.849 1.00 87.94 89 ARG A C 1
ATOM 717 O O . ARG A 1 89 ? 0.331 -5.624 18.672 1.00 87.94 89 ARG A O 1
ATOM 724 N N . MET A 1 90 ? -1.852 -5.400 19.121 1.00 84.62 90 MET A N 1
ATOM 725 C CA . MET A 1 90 ? -2.101 -6.850 19.177 1.00 84.62 90 MET A CA 1
ATOM 726 C C . MET A 1 90 ? -1.873 -7.511 17.816 1.00 84.62 90 MET A C 1
ATOM 728 O O . MET A 1 90 ? -1.408 -8.643 17.741 1.00 84.62 90 MET A O 1
ATOM 732 N N . LYS A 1 91 ? -2.210 -6.810 16.730 1.00 83.19 91 LYS A N 1
ATOM 733 C CA . LYS A 1 91 ? -2.000 -7.302 15.371 1.00 83.19 91 LYS A CA 1
ATOM 734 C C . LYS A 1 91 ? -0.511 -7.368 15.011 1.00 83.19 91 LYS A C 1
ATOM 736 O O . LYS A 1 91 ? -0.110 -8.321 14.355 1.00 83.19 91 LYS A O 1
ATOM 741 N N . GLU A 1 92 ? 0.278 -6.377 15.417 1.00 82.06 92 GLU A N 1
ATOM 742 C CA . GLU A 1 92 ? 1.738 -6.367 15.253 1.00 82.06 92 GLU A CA 1
ATOM 743 C C . GLU A 1 92 ? 2.386 -7.506 16.047 1.00 82.06 92 GLU A C 1
ATOM 745 O O . GLU A 1 92 ? 3.123 -8.292 15.463 1.00 82.06 92 GLU A O 1
ATOM 750 N N . GLN A 1 93 ? 2.014 -7.681 17.320 1.00 78.88 93 GLN A N 1
ATOM 751 C CA . GLN A 1 93 ? 2.492 -8.794 18.153 1.00 78.88 93 GLN A CA 1
ATOM 752 C C . GLN A 1 93 ? 2.157 -10.161 17.545 1.00 78.88 93 GLN A C 1
ATOM 754 O O . GLN A 1 93 ? 3.022 -11.022 17.439 1.00 78.88 93 GLN A O 1
ATOM 759 N N . ALA A 1 94 ? 0.924 -10.347 17.063 1.00 74.31 94 ALA A N 1
ATOM 760 C CA . ALA A 1 94 ? 0.540 -11.582 16.385 1.00 74.31 94 ALA A CA 1
ATOM 761 C C . ALA A 1 94 ? 1.318 -11.798 15.074 1.00 74.31 94 ALA A C 1
ATOM 763 O O . ALA A 1 94 ? 1.612 -12.933 14.718 1.00 74.31 94 ALA A O 1
ATOM 764 N N . ALA A 1 95 ? 1.655 -10.734 14.338 1.00 70.94 95 ALA A N 1
ATOM 765 C CA . ALA A 1 95 ? 2.461 -10.843 13.124 1.00 70.94 95 ALA A CA 1
ATOM 766 C C . ALA A 1 95 ? 3.919 -11.221 13.431 1.00 70.94 95 ALA A C 1
ATOM 768 O O . ALA A 1 95 ? 4.485 -12.041 12.710 1.00 70.94 95 ALA A O 1
ATOM 769 N N . GLU A 1 96 ? 4.498 -10.677 14.505 1.00 66.12 96 GLU A N 1
ATOM 770 C CA . GLU A 1 96 ? 5.820 -11.073 15.007 1.00 66.12 96 GLU A CA 1
ATOM 771 C C . GLU A 1 96 ? 5.824 -12.545 15.448 1.00 66.12 96 GLU A C 1
ATOM 773 O O . GLU A 1 96 ? 6.686 -13.313 15.023 1.00 66.12 96 GLU A O 1
ATOM 778 N N . GLU A 1 97 ? 4.815 -12.983 16.204 1.00 59.97 97 GLU A N 1
ATOM 779 C CA . GLU A 1 97 ? 4.663 -14.387 16.612 1.00 59.97 97 GLU A CA 1
ATOM 780 C C . GLU A 1 97 ? 4.510 -15.336 15.414 1.00 59.97 97 GLU A C 1
ATOM 782 O O . GLU A 1 97 ? 5.136 -16.392 15.393 1.00 59.97 97 GLU A O 1
ATOM 787 N N . ILE A 1 98 ? 3.745 -14.951 14.385 1.00 57.09 98 ILE A N 1
ATOM 788 C CA . ILE A 1 98 ? 3.598 -15.736 13.149 1.00 57.09 98 ILE A CA 1
ATOM 789 C C . ILE A 1 98 ? 4.904 -15.768 12.347 1.00 57.09 98 ILE A C 1
ATOM 791 O O . ILE A 1 98 ? 5.216 -16.794 11.752 1.00 57.09 98 ILE A O 1
ATOM 795 N N . SER A 1 99 ? 5.684 -14.682 12.331 1.00 56.91 99 SER A N 1
ATOM 796 C CA . SER A 1 99 ? 6.983 -14.654 11.642 1.00 56.91 99 SER A CA 1
ATOM 797 C C . SER A 1 99 ? 8.043 -15.537 12.308 1.00 56.91 99 SER A C 1
ATOM 799 O O . SER A 1 99 ? 8.960 -15.994 11.632 1.00 56.91 99 SER A O 1
ATOM 801 N N . ASN A 1 100 ? 7.883 -15.825 13.604 1.00 56.03 100 ASN A N 1
ATOM 802 C CA . ASN A 1 100 ? 8.737 -16.745 14.358 1.00 56.03 100 ASN A CA 1
ATOM 803 C C . ASN A 1 100 ? 8.346 -18.221 14.170 1.00 56.03 100 ASN A C 1
ATOM 805 O O . ASN A 1 100 ? 9.065 -19.110 14.626 1.00 56.03 100 ASN A O 1
ATOM 809 N N . ILE A 1 101 ? 7.217 -18.502 13.514 1.00 53.28 101 ILE A N 1
ATOM 810 C CA . ILE A 1 101 ? 6.882 -19.849 13.059 1.00 53.28 101 ILE A CA 1
ATOM 811 C C . ILE A 1 101 ? 7.680 -20.071 11.773 1.00 53.28 101 ILE A C 1
ATOM 813 O O . ILE A 1 101 ? 7.291 -19.597 10.707 1.00 53.28 101 ILE A O 1
ATOM 817 N N . GLU A 1 102 ? 8.806 -20.784 11.868 1.00 45.12 102 GLU A N 1
ATOM 818 C CA . GLU A 1 102 ? 9.475 -21.349 10.694 1.00 45.12 102 GLU A CA 1
ATOM 819 C C . GLU A 1 102 ? 8.464 -22.219 9.941 1.00 45.12 102 GLU A C 1
ATOM 821 O O . GLU A 1 102 ? 8.120 -23.331 10.347 1.00 45.12 102 GLU A O 1
ATOM 826 N N . ILE A 1 103 ? 7.943 -21.689 8.836 1.00 47.06 103 ILE A N 1
ATOM 827 C CA . ILE A 1 103 ? 7.183 -22.478 7.879 1.00 47.06 103 ILE A CA 1
ATOM 828 C C . ILE A 1 103 ? 8.211 -23.383 7.207 1.00 47.06 103 ILE A C 1
ATOM 830 O O . ILE A 1 103 ? 8.908 -22.965 6.285 1.00 47.06 103 ILE A O 1
ATOM 834 N N . ILE A 1 104 ? 8.319 -24.622 7.685 1.00 45.00 104 ILE A N 1
ATOM 835 C CA . ILE A 1 104 ? 8.984 -25.692 6.945 1.00 45.00 104 ILE A CA 1
ATOM 836 C C . ILE A 1 104 ? 8.147 -25.892 5.681 1.00 45.00 104 ILE A C 1
ATOM 838 O O . ILE A 1 104 ? 7.085 -26.511 5.716 1.00 45.00 104 ILE A O 1
ATOM 842 N N . ILE A 1 105 ? 8.585 -25.293 4.578 1.00 41.94 105 ILE A N 1
ATOM 843 C CA . ILE A 1 105 ? 8.042 -25.566 3.253 1.00 41.94 105 ILE A CA 1
ATOM 844 C C . ILE A 1 105 ? 8.683 -26.891 2.824 1.00 41.94 105 ILE A C 1
ATOM 846 O O . ILE A 1 105 ? 9.893 -26.902 2.601 1.00 41.94 105 ILE A O 1
ATOM 850 N N . PRO A 1 106 ? 7.946 -28.016 2.751 1.00 41.41 106 PRO A N 1
ATOM 851 C CA . PRO A 1 106 ? 8.499 -29.216 2.140 1.00 41.41 106 PRO A CA 1
ATOM 852 C C . PRO A 1 106 ? 8.823 -28.903 0.676 1.00 41.41 106 PRO A C 1
ATOM 854 O O . PRO A 1 106 ? 8.011 -28.287 -0.020 1.00 41.41 106 PRO A O 1
ATOM 857 N N . ASP A 1 107 ? 10.017 -29.292 0.231 1.00 43.47 107 ASP A N 1
ATOM 858 C CA . ASP A 1 107 ? 10.487 -29.075 -1.135 1.00 43.47 107 ASP A CA 1
ATOM 859 C C . ASP A 1 107 ? 9.459 -29.613 -2.139 1.00 43.47 107 ASP A C 1
ATOM 861 O O . ASP A 1 107 ? 9.203 -30.813 -2.245 1.00 43.47 107 ASP A O 1
ATOM 865 N N . PHE A 1 108 ? 8.872 -28.709 -2.924 1.00 47.97 108 PHE A N 1
ATOM 866 C CA . PHE A 1 108 ? 7.890 -29.041 -3.959 1.00 47.97 108 PHE A CA 1
ATOM 867 C C . PHE A 1 108 ? 8.496 -29.809 -5.151 1.00 47.97 108 PHE A C 1
ATOM 869 O O . PHE A 1 108 ? 7.789 -30.086 -6.116 1.00 47.97 108 PHE A O 1
ATOM 876 N N . GLN A 1 109 ? 9.779 -30.181 -5.099 1.00 49.94 109 GLN A N 1
ATOM 877 C CA . GLN A 1 109 ? 10.417 -31.011 -6.123 1.00 49.94 109 GLN A CA 1
ATOM 878 C C . GLN A 1 109 ? 10.034 -32.501 -6.027 1.00 49.94 109 GLN A C 1
ATOM 880 O O . GLN A 1 109 ? 10.186 -33.212 -7.016 1.00 49.94 109 GLN A O 1
ATOM 885 N N . GLU A 1 110 ? 9.483 -32.978 -4.901 1.00 47.75 110 GLU A N 1
ATOM 886 C CA . GLU A 1 110 ? 9.019 -34.376 -4.767 1.00 47.75 110 GLU A CA 1
ATOM 887 C C . GLU A 1 110 ? 7.554 -34.604 -5.179 1.00 47.75 110 GLU A C 1
ATOM 889 O O . GLU A 1 110 ? 7.166 -35.735 -5.478 1.00 47.75 110 GLU A O 1
ATOM 894 N N . MET A 1 111 ? 6.722 -33.560 -5.251 1.00 42.28 111 MET A N 1
ATOM 895 C CA . MET A 1 111 ? 5.348 -33.697 -5.743 1.00 42.28 111 MET A CA 1
ATOM 896 C C . MET A 1 111 ? 5.307 -33.428 -7.244 1.00 42.28 111 MET A C 1
ATOM 898 O O . MET A 1 111 ? 5.048 -32.311 -7.681 1.00 42.28 111 MET A O 1
ATOM 902 N N . GLY A 1 112 ? 5.569 -34.478 -8.028 1.00 44.09 112 GLY A N 1
ATOM 903 C CA . GLY A 1 112 ? 5.440 -34.478 -9.483 1.00 44.09 112 GLY A CA 1
ATOM 904 C C . GLY A 1 112 ? 4.070 -33.969 -9.935 1.00 44.09 112 GLY A C 1
ATOM 905 O O . GLY A 1 112 ? 3.085 -34.705 -9.929 1.00 44.09 112 GLY A O 1
ATOM 906 N N . ILE A 1 113 ? 4.016 -32.701 -10.338 1.00 45.38 113 ILE A N 1
ATOM 907 C CA . ILE A 1 113 ? 2.887 -32.126 -11.063 1.00 45.38 113 ILE A CA 1
ATOM 908 C C . ILE A 1 113 ? 3.057 -32.567 -12.523 1.00 45.38 113 ILE A C 1
ATOM 910 O O . ILE A 1 113 ? 4.053 -32.186 -13.141 1.00 45.38 113 ILE A O 1
ATOM 914 N N . PRO A 1 114 ? 2.151 -33.384 -13.091 1.00 46.91 114 PRO A N 1
ATOM 915 C CA . PRO A 1 114 ? 2.229 -33.720 -14.498 1.00 46.91 114 PRO A CA 1
ATOM 916 C C . PRO A 1 114 ? 1.890 -32.481 -15.323 1.00 46.91 114 PRO A C 1
ATOM 918 O O . PRO A 1 114 ? 0.906 -31.786 -15.068 1.00 46.91 114 PRO A O 1
ATOM 921 N N . ASP A 1 115 ? 2.751 -32.249 -16.302 1.00 45.94 115 ASP A N 1
ATOM 922 C CA . ASP A 1 115 ? 2.731 -31.197 -17.306 1.00 45.94 115 ASP A CA 1
ATOM 923 C C . ASP A 1 115 ? 1.315 -30.960 -17.872 1.00 45.94 115 ASP A C 1
ATOM 925 O O . ASP A 1 115 ? 0.743 -31.807 -18.563 1.00 45.94 115 ASP A O 1
ATOM 929 N N . LEU A 1 116 ? 0.723 -29.809 -17.545 1.00 45.22 116 LEU A N 1
ATOM 930 C CA . LEU A 1 116 ? -0.558 -29.340 -18.081 1.00 45.22 116 LEU A CA 1
ATOM 931 C C . LEU A 1 116 ? -0.309 -28.157 -19.021 1.00 45.22 116 LEU A C 1
ATOM 933 O O . LEU A 1 116 ? -0.782 -27.047 -18.790 1.00 45.22 116 LEU A O 1
ATOM 937 N N . LEU A 1 117 ? 0.430 -28.413 -20.099 1.00 41.81 117 LEU A N 1
ATOM 938 C CA . LEU A 1 117 ? 0.450 -27.571 -21.292 1.00 41.81 117 LEU A CA 1
ATOM 939 C C . LEU A 1 117 ? 0.315 -28.463 -22.535 1.00 41.81 117 LEU A C 1
ATOM 941 O O . LEU A 1 117 ? 1.263 -29.103 -22.983 1.00 41.81 117 LEU A O 1
ATOM 945 N N . LYS A 1 118 ? -0.904 -28.499 -23.074 1.00 36.06 118 LYS A N 1
ATOM 946 C CA . LYS A 1 118 ? -1.189 -28.786 -24.482 1.00 36.06 118 LYS A CA 1
ATOM 947 C C . LYS A 1 118 ? -1.774 -27.533 -25.106 1.00 36.06 118 LYS A C 1
ATOM 949 O O . LYS A 1 118 ? -2.579 -26.879 -24.405 1.00 36.06 118 LYS A O 1
#

Secondary structure (DSSP, 8-state):
---EEEEETTEEEEEEETTEEEEEETTEEEEEPHHHHHHHHHHHHHHHHHHHS---HHHHHHHHHHHHHHHHHTT-SS--HHHHHHHHHHHHHHHHHHHTS------TTSS-------

=== Feature glossary ===
Each block in this record encodes a different view of the same protein. In brief:

Predicted aligned error. PAE(i, j) answers: if I align the predicted and true structures on residue i, how far off (in Å) do I expect residue j to be? A block-diagonal PAE matrix with low values on the blocks and high values off-diagonal is the signature of a multi-domain protein with confidently predicted domains but uncertain inter-domain orientation.

Contact-map, Ramachandran, and PAE plots. Plot images: a contact map (which residues are close in 3D, as an N×N binary image), a Ramachandran scatter (backbone torsion angles, revealing secondary-structure composition at a glance), and — for AlphaFold structures — a PAE heatmap (pairwise prediction confidence).

Backbone torsions (φ/ψ). φ (phi) and ψ (psi) are the two rotatable backbone dihedrals per residue: φ is the C(i-1)–N–Cα–C torsion, ψ is the N–Cα–C–N(i+1) torsion, both in degrees on (−180°, 180°]. α-helical residues cluster near (−60°, −45°); β-strand residues near (−120°, +130°). A Ramachandran plot is simply a scatter of (φ, ψ) for every residue.

Foldseek 3Di. A 3Di character summarizes, for each residue, the relative orientation of the Cα frame of its nearest spatial neighbor. Because it encodes fold topology rather than chemistry, 3Di alignments detect remote structural similarity that sequence alignment misses.

Radius of gyration, Cα contacts, bounding box. Three whole-structure scalars: the radius of gyration (RMS distance of Cα from centroid, in Å), the count of Cα–Cα contacts (pairs closer than 8 Å and separated by more than four residues in sequence — i.e. tertiary, not local, contacts), and the bounding-box dimensions. Together they distinguish compact globular folds from extended fibres or disordered chains.

Sequence. Sequence gives the chain of amino acids in standard one-letter code (A=alanine, C=cysteine, …, Y=tyrosine), read N→C. It is the only feature that is directly encoded by the gene; all structural features are derived from the fol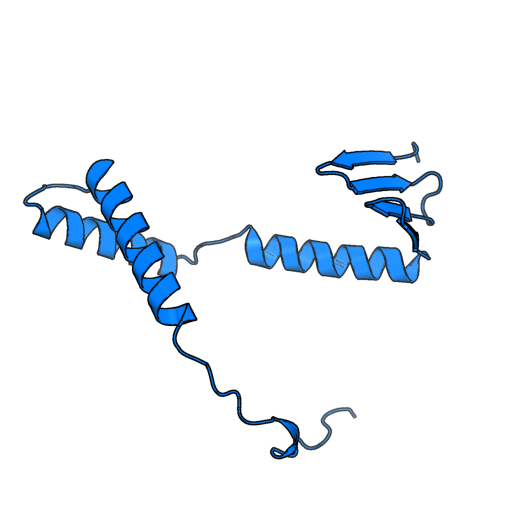ded form of this sequence.

mmCIF coordinates. Atomic coordinates in PDBx/mmCIF format — the same representation the Protein Data Bank distributes. Each line of the _atom_site loop places one backbone atom in Cartesian space (units: ångströms, origin: arbitrary).

Secondary structure (3-state, P-SEA). Three-state secondary structure (P-SEA) collapses the eight DSSP classes into helix (a), strand (b), and coil (c). P-SEA assigns these from Cα geometry alone — distances and angles — without requiring backbone oxygens, so it works on any Cα trace.

InterPro / GO / CATH / organism. Functional annotations link the protein to curated databases. InterPro entries identify conserved domains and families by matching the sequence against member-database signatures (Pfam, PROSITE, CDD, …). Gene Ontology (GO) terms describe molecular function, biological process, and cellular component in a controlled vocabulary. CATH places the structure in a hierarchical fold classification (Class/Architecture/Topology/Homologous-superfamily). The organism is the source species.

B-factor. B-factor (Debye–Waller factor) reflects atomic displacement in the crystal lattice. It is an experimental observable (units Å²), not a prediction; low values mean the atom is pinned down, high values mean it moves or is heterogeneous across the crystal.

Rendered structure images. Structure images are PyMOL renders from six orthogonal camera directions. Cartoon representation draws helices as coils and strands as arrows; sticks shows the backbone as bonds; surface shows the solvent-excluded envelope. Rainbow coloring maps sequence position to hue (blue→red, N→C); chain coloring assigns a distinct color per polypeptide.

Solvent-accessible surface area. Solvent-accessible surface area (SASA) is the area in Å² traced out by the centre of a 1.4 Å probe sphere (a water molecule) rolled over the protein's van der Waals surface (Shrake–Rupley / Lee–Richards construction). Buried residues have near-zero SASA; fully exposed residues can exceed 200 Å². The total SASA scales roughly with the number of surface residues.

Secondary structure (8-state, DSSP). The SS8 string is DSSP's per-residue secondary-structure call. α-helix (H) means an i→i+4 H-bond ladder; β-strand (E) means the residue participates in a β-sheet; 3₁₀ (G) and π (I) are tighter and wider helices; T/S are turns/bends; '-' is loop.

pLDDT. For AlphaFold models, the B-factor field carries pLDDT — the model's own estimate of local accuracy on a 0–100 scale. Regions with pLDDT<50 should be treated as essentially unmodeled; they often correspond to intrinsically disordered segments.

Nearest PDB structures. Nearest PDB neighbors are the top structural matches found by Foldseek when searching this structure against the entire Protein Data Bank. Each hit reports a TM-score (0 to 1; >0.5 almost always implies the same fold) and an E-value. These are *structural* homologs — they may share no detectable sequence similarity.